Protein AF-A0A7S3AIG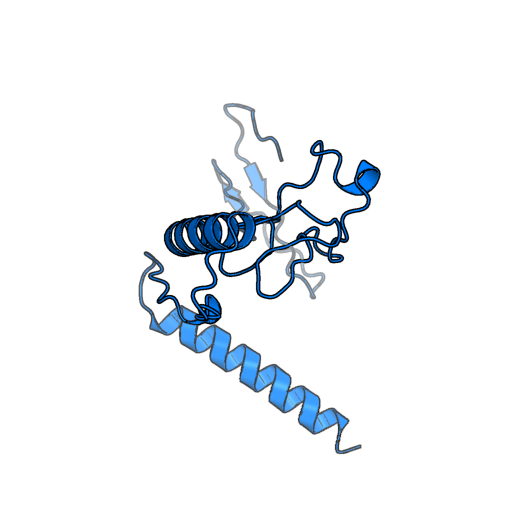9-F1 (afdb_monomer_lite)

InterPro domains:
  IPR023753 FAD/NAD(P)-binding domain [PF07992] (15-92)
  IPR036188 FAD/NAD(P)-binding domain superfamily [G3DSA:3.50.50.60] (11-40)
  IPR036188 FAD/NAD(P)-binding domain superfamily [G3DSA:3.50.50.60] (41-97)
  IPR036188 FAD/NAD(P)-binding domain superfamily [SSF51905] (7-102)
  IPR050151 Class-I pyridine nucleotide-disulfide oxidoreductase [PTHR22912] (10-104)

Foldseek 3Di:
DDDDDPDDWDWAFDDDPPDRDTDHTDTDPDDDDPPDDAADPPPVCCVVQVWDADPRQATDADLQQATPDPLDGDFARRNHPPNDPVRRVVSVVSNVCSSVVVDPVPSPPSVPDDDDDPDDDPVVVVVVVVVVVVVVVVVVVVVVVD

pLDDT: mean 71.58, std 19.14, range [23.8, 93.56]

Structure (mmCIF, N/CA/C/O backbone):
data_AF-A0A7S3AIG9-F1
#
_entry.id   AF-A0A7S3AIG9-F1
#
loop_
_atom_site.group_PDB
_atom_site.id
_atom_site.type_symbol
_atom_site.label_atom_id
_atom_site.label_alt_id
_atom_site.label_comp_id
_atom_site.label_asym_id
_atom_site.label_entity_id
_atom_site.label_seq_id
_atom_site.pdbx_PDB_ins_code
_atom_site.Cartn_x
_atom_site.Cartn_y
_atom_site.Cartn_z
_atom_site.occupancy
_atom_site.B_iso_or_equiv
_atom_site.auth_seq_id
_atom_site.auth_comp_id
_atom_site.auth_asym_id
_atom_site.auth_atom_id
_atom_site.pdbx_PDB_model_num
ATOM 1 N N . LYS A 1 1 ? -17.739 -3.077 4.308 1.00 39.47 1 LYS A N 1
ATOM 2 C CA . LYS A 1 1 ? -18.353 -2.675 5.598 1.00 39.47 1 LYS A CA 1
ATOM 3 C C . LYS A 1 1 ? -19.229 -1.450 5.352 1.00 39.47 1 LYS A C 1
ATOM 5 O O . LYS A 1 1 ? -18.679 -0.382 5.137 1.00 39.47 1 LYS A O 1
ATOM 10 N N . ARG A 1 2 ? -20.556 -1.598 5.268 1.00 23.80 2 ARG A N 1
ATOM 11 C CA . ARG A 1 2 ? -21.482 -0.462 5.126 1.00 23.80 2 ARG A CA 1
ATOM 12 C C . ARG A 1 2 ? -22.295 -0.345 6.407 1.00 23.80 2 ARG A C 1
ATOM 14 O O . ARG A 1 2 ? -22.900 -1.325 6.819 1.00 23.80 2 ARG A O 1
ATOM 21 N N . ALA A 1 3 ? -22.291 0.840 7.001 1.00 33.62 3 ALA A N 1
ATOM 22 C CA . ALA A 1 3 ? -23.256 1.240 8.009 1.00 33.62 3 ALA A CA 1
ATOM 23 C C . ALA A 1 3 ? -24.030 2.426 7.430 1.00 33.62 3 ALA A C 1
ATOM 25 O O . ALA A 1 3 ? -23.454 3.477 7.153 1.00 33.62 3 ALA A O 1
ATOM 26 N N . ARG A 1 4 ? -25.324 2.231 7.192 1.00 41.00 4 ARG A N 1
ATOM 27 C CA . ARG A 1 4 ? -26.308 3.307 7.128 1.00 41.00 4 ARG A CA 1
ATOM 28 C C . ARG A 1 4 ? -27.583 2.774 7.750 1.00 41.00 4 ARG A C 1
ATOM 30 O O . ARG A 1 4 ? -28.183 1.880 7.174 1.00 41.00 4 ARG A O 1
ATOM 37 N N . GLU A 1 5 ? -27.972 3.357 8.874 1.00 43.97 5 GLU A N 1
ATOM 38 C CA . GLU A 1 5 ? -29.368 3.642 9.197 1.00 43.97 5 GLU A CA 1
ATOM 39 C C . GLU A 1 5 ? -29.420 4.658 10.341 1.00 43.97 5 GLU A C 1
ATOM 41 O O . GLU A 1 5 ? -28.669 4.575 11.311 1.00 43.97 5 GLU A O 1
ATOM 46 N N . ALA A 1 6 ? -30.256 5.676 10.154 1.00 41.97 6 ALA A N 1
ATOM 47 C CA . ALA A 1 6 ? -30.457 6.778 11.076 1.00 41.97 6 ALA A CA 1
ATOM 48 C C . ALA A 1 6 ? -31.358 6.337 12.242 1.00 41.97 6 ALA A C 1
ATOM 50 O O . ALA A 1 6 ? -32.413 5.751 12.015 1.00 41.97 6 ALA A O 1
ATOM 51 N N . GLY A 1 7 ? -30.964 6.658 13.479 1.00 47.94 7 GLY A N 1
ATOM 52 C CA . GLY A 1 7 ? -31.867 6.661 14.639 1.00 47.94 7 GLY A CA 1
ATOM 53 C C . GLY A 1 7 ? -31.896 5.415 15.533 1.00 47.94 7 GLY A C 1
ATOM 54 O O . GLY A 1 7 ? -32.733 5.363 16.430 1.00 47.94 7 GLY A O 1
ATOM 55 N N . ARG A 1 8 ? -31.005 4.430 15.357 1.00 64.06 8 ARG A N 1
ATOM 56 C CA . ARG A 1 8 ? -30.953 3.233 16.217 1.00 64.06 8 ARG A CA 1
ATOM 57 C C . ARG A 1 8 ? -29.576 3.098 16.872 1.00 64.06 8 ARG A C 1
ATOM 59 O O . ARG A 1 8 ? -28.584 2.949 16.166 1.00 64.06 8 ARG A O 1
ATOM 66 N N . GLN A 1 9 ? -29.523 3.155 18.207 1.00 67.69 9 GLN A N 1
ATOM 67 C CA . GLN A 1 9 ? -28.299 2.895 18.978 1.00 67.69 9 GLN A CA 1
ATOM 68 C C . GLN A 1 9 ? -27.691 1.544 18.569 1.00 67.69 9 GLN A C 1
ATOM 70 O O . GLN A 1 9 ? -28.398 0.532 18.511 1.00 67.69 9 GLN A O 1
ATOM 75 N N . LEU A 1 10 ? -26.387 1.526 18.278 1.00 74.12 10 LEU A N 1
ATOM 76 C CA . LEU A 1 10 ? -25.666 0.320 17.880 1.00 74.12 10 LEU A CA 1
ATOM 77 C C . LEU A 1 10 ? -25.219 -0.434 19.134 1.00 74.12 10 LEU A C 1
ATOM 79 O O . LEU A 1 10 ? -24.519 0.122 19.979 1.00 74.12 10 LEU A O 1
ATOM 83 N N . GLN A 1 11 ? -25.603 -1.707 19.238 1.00 78.88 11 GLN A N 1
ATOM 84 C CA . GLN A 1 11 ? -25.101 -2.624 20.262 1.00 78.88 11 GLN A CA 1
ATOM 85 C C . GLN A 1 11 ? -23.950 -3.457 19.691 1.00 78.88 11 GLN A C 1
ATOM 87 O O . GLN A 1 11 ? -24.103 -4.150 18.685 1.00 78.88 11 GLN A O 1
ATOM 92 N N . LEU A 1 12 ? -22.789 -3.383 20.334 1.00 77.25 12 LEU A N 1
ATOM 93 C CA . LEU A 1 12 ? -21.570 -4.084 19.954 1.00 77.25 12 LEU A CA 1
ATOM 94 C C . LEU A 1 12 ? -21.275 -5.206 20.947 1.00 77.25 12 LEU A C 1
ATOM 96 O O . LEU A 1 12 ? -20.976 -4.952 22.114 1.00 77.25 12 LEU A O 1
ATOM 100 N N . ASN A 1 13 ? -21.257 -6.441 20.456 1.00 79.94 13 ASN A N 1
ATOM 101 C CA . ASN A 1 13 ? -20.784 -7.582 21.233 1.00 79.94 13 ASN A CA 1
ATOM 102 C C . ASN A 1 13 ? -19.261 -7.669 21.126 1.00 79.94 13 ASN A C 1
ATOM 104 O O . ASN A 1 13 ? -18.713 -7.966 20.062 1.00 79.94 13 ASN A O 1
ATOM 108 N N . VAL A 1 14 ? -18.569 -7.398 22.232 1.00 75.44 14 VAL A N 1
ATOM 109 C CA . VAL A 1 14 ? -17.108 -7.457 22.286 1.00 75.44 14 VAL A CA 1
ATOM 110 C C . VAL A 1 14 ? -16.677 -8.842 22.744 1.00 75.44 14 VAL A C 1
ATOM 112 O O . VAL A 1 14 ? -16.837 -9.205 23.908 1.00 75.44 14 VAL A O 1
ATOM 115 N N . VAL A 1 15 ? -16.069 -9.597 21.832 1.00 75.62 15 VAL A N 1
ATOM 116 C CA . VAL A 1 15 ? -15.397 -10.860 22.147 1.00 75.62 15 VAL A CA 1
ATOM 117 C C . VAL A 1 15 ? -13.895 -10.626 22.085 1.00 75.62 15 VAL A C 1
ATOM 119 O O . VAL A 1 15 ? -13.368 -10.126 21.090 1.00 75.62 15 VAL A O 1
ATOM 122 N N . LYS A 1 16 ? -13.181 -10.969 23.159 1.00 68.06 16 LYS A N 1
ATOM 123 C CA . LYS A 1 16 ? -11.719 -10.904 23.171 1.00 68.06 16 LYS A CA 1
ATOM 124 C C . LYS A 1 16 ? -11.161 -12.128 22.444 1.00 68.06 16 LYS A C 1
ATOM 126 O O . LYS A 1 16 ? -11.420 -13.260 22.842 1.00 68.06 16 LYS A O 1
ATOM 131 N N . THR A 1 17 ? -10.346 -11.914 21.414 1.00 54.47 17 THR A N 1
ATOM 132 C CA . THR A 1 17 ? -9.656 -13.001 20.703 1.00 54.47 17 THR A CA 1
ATOM 133 C C . THR A 1 17 ? -8.799 -13.816 21.684 1.00 54.47 17 THR A C 1
ATOM 135 O O . THR A 1 17 ? -7.820 -13.297 22.222 1.00 54.47 17 THR A O 1
ATOM 138 N N . GLY A 1 18 ? -9.180 -15.076 21.935 1.00 61.78 18 GLY A N 1
ATOM 139 C CA . GLY A 1 18 ? -8.475 -16.009 22.831 1.00 61.78 18 GLY A CA 1
ATOM 140 C C . GLY A 1 18 ? -9.174 -16.343 24.158 1.00 61.78 18 GLY A C 1
ATOM 141 O O . GLY A 1 18 ? -8.659 -17.163 24.909 1.00 61.78 18 GLY A O 1
ATOM 142 N N . SER A 1 19 ? -10.337 -15.758 24.449 1.00 58.97 19 SER A N 1
ATOM 143 C CA . SER A 1 19 ? -11.188 -16.137 25.587 1.00 58.97 19 SER A CA 1
ATOM 144 C C . SER A 1 19 ? -12.649 -16.076 25.155 1.00 58.97 19 SER A C 1
ATOM 146 O O . SER A 1 19 ? -13.081 -15.040 24.658 1.00 58.97 19 SER A O 1
ATOM 148 N N . ASN A 1 20 ? -13.419 -17.145 25.365 1.00 59.09 20 ASN A N 1
ATOM 149 C CA . ASN A 1 20 ? -14.835 -17.209 24.974 1.00 59.09 20 ASN A CA 1
ATOM 150 C C . ASN A 1 20 ? -15.768 -16.468 25.958 1.00 59.09 20 ASN A C 1
ATOM 152 O O . ASN A 1 20 ? -16.949 -16.778 26.074 1.00 59.09 20 ASN A O 1
ATOM 156 N N . GLU A 1 21 ? -15.218 -15.516 26.709 1.00 62.12 21 GLU A N 1
ATOM 157 C CA . GLU A 1 21 ? -15.945 -14.720 27.689 1.00 62.12 21 GLU A CA 1
ATOM 158 C C . GLU A 1 21 ? -16.651 -13.574 26.963 1.00 62.12 21 GLU A C 1
ATOM 160 O O . GLU A 1 21 ? -16.019 -12.622 26.491 1.00 62.12 21 GLU A O 1
ATOM 165 N N . ALA A 1 22 ? -17.973 -13.695 26.847 1.00 56.44 22 ALA A N 1
ATOM 166 C CA . ALA A 1 22 ? -18.828 -12.623 26.367 1.00 56.44 22 ALA A CA 1
ATOM 167 C C . ALA A 1 22 ? -18.806 -11.474 27.386 1.00 56.44 22 ALA A C 1
ATOM 169 O O . ALA A 1 22 ? -19.144 -11.666 28.554 1.00 56.44 22 ALA A O 1
ATOM 170 N N . ARG A 1 23 ? -18.380 -10.284 26.953 1.00 65.56 23 ARG A N 1
ATOM 171 C CA . ARG A 1 23 ? -18.495 -9.058 27.753 1.00 65.56 23 ARG A CA 1
ATOM 172 C C . ARG A 1 23 ? -19.860 -8.417 27.554 1.00 65.56 23 ARG A C 1
ATOM 174 O O . ARG A 1 23 ? -20.537 -8.687 26.563 1.00 65.56 23 ARG A O 1
ATOM 181 N N . GLU A 1 24 ? -20.223 -7.542 28.487 1.00 74.88 24 GLU A N 1
ATOM 182 C CA . GLU A 1 24 ? -21.419 -6.715 28.358 1.00 74.88 24 GLU A CA 1
ATOM 183 C C . GLU A 1 24 ? -21.400 -5.927 27.034 1.00 74.88 24 GLU A C 1
ATOM 185 O O . GLU A 1 24 ? -20.337 -5.448 26.612 1.00 74.88 24 GLU A O 1
ATOM 190 N N . PRO A 1 25 ? -22.553 -5.824 26.350 1.00 74.50 25 PRO A N 1
ATOM 191 C CA . PRO A 1 25 ? -22.649 -5.145 25.067 1.00 74.50 25 PRO A CA 1
ATOM 192 C C . PRO A 1 25 ? -22.352 -3.650 25.223 1.00 74.50 25 PRO A C 1
ATOM 194 O O . PRO A 1 25 ? -22.892 -2.983 26.104 1.00 74.50 25 PRO A O 1
ATOM 197 N N . LEU A 1 26 ? -21.513 -3.105 24.339 1.00 81.81 26 LEU A N 1
ATOM 198 C CA . LEU A 1 26 ? -21.249 -1.666 24.288 1.00 81.81 26 LEU A CA 1
ATOM 199 C C . LEU A 1 26 ? -22.315 -0.978 23.436 1.00 81.81 26 LEU A C 1
ATOM 201 O O . LEU A 1 26 ? -22.585 -1.414 22.318 1.00 81.81 26 LEU A O 1
ATOM 205 N N . ILE A 1 27 ? -22.888 0.108 23.949 1.00 82.06 27 ILE A N 1
ATOM 206 C CA . ILE A 1 27 ? -23.868 0.929 23.233 1.00 82.06 27 ILE A CA 1
ATOM 207 C C . ILE A 1 27 ? -23.162 2.182 22.714 1.00 82.06 27 ILE A C 1
ATOM 209 O O . ILE A 1 27 ? -22.538 2.901 23.493 1.00 82.06 27 ILE A O 1
ATOM 213 N N . ALA A 1 28 ? -23.244 2.439 21.409 1.00 82.12 28 ALA A N 1
ATOM 214 C CA . ALA A 1 28 ? -22.670 3.630 20.787 1.00 82.12 28 ALA A CA 1
ATOM 215 C C . ALA A 1 28 ? -23.530 4.129 19.619 1.00 82.12 28 ALA A C 1
ATOM 217 O O . ALA A 1 28 ? -24.206 3.349 18.949 1.00 82.12 28 ALA A O 1
ATOM 218 N N . ASP A 1 29 ? -23.456 5.428 19.335 1.00 85.12 29 ASP A N 1
ATOM 219 C CA . ASP A 1 29 ? -24.129 6.024 18.174 1.00 85.12 29 ASP A CA 1
ATOM 220 C C . ASP A 1 29 ? -23.317 5.843 16.883 1.00 85.12 29 ASP A C 1
ATOM 222 O O . ASP A 1 29 ? -23.872 5.771 15.787 1.00 85.12 29 ASP A O 1
ATOM 226 N N . LEU A 1 30 ? -21.989 5.737 17.006 1.00 83.00 30 LEU A N 1
ATOM 227 C CA . LEU A 1 30 ? -21.074 5.574 15.883 1.00 83.00 30 LEU A CA 1
ATOM 228 C C . LEU A 1 30 ? -19.952 4.596 16.225 1.00 83.00 30 LEU A C 1
ATOM 230 O O . LEU A 1 30 ? -19.422 4.586 17.335 1.00 83.00 30 LEU A O 1
ATOM 234 N N . VAL A 1 31 ? -19.558 3.799 15.231 1.00 84.94 31 VAL A N 1
ATOM 235 C CA . VAL A 1 31 ? -18.481 2.815 15.357 1.00 84.94 31 VAL A CA 1
ATOM 236 C C . VAL A 1 31 ? -17.469 3.024 14.239 1.00 84.94 31 VAL A C 1
ATOM 238 O O . VAL A 1 31 ? -17.789 2.862 13.061 1.00 84.94 31 VAL A O 1
ATOM 241 N N . LEU A 1 32 ? -16.231 3.351 14.615 1.00 84.56 32 LEU A N 1
ATOM 242 C CA . LEU A 1 32 ? -15.095 3.462 13.703 1.00 84.56 32 LEU A CA 1
ATOM 243 C C . LEU A 1 32 ? -14.234 2.199 13.784 1.00 84.56 32 LEU A C 1
ATOM 245 O O . LEU A 1 32 ? -13.709 1.858 14.841 1.00 84.56 32 LEU A O 1
ATOM 249 N N . THR A 1 33 ? -14.037 1.521 12.653 1.00 84.31 33 THR A N 1
ATOM 250 C CA . THR A 1 33 ? -13.095 0.396 12.569 1.00 84.31 33 THR A CA 1
ATOM 251 C C . THR A 1 33 ? -11.788 0.829 11.912 1.00 84.31 33 THR A C 1
ATOM 253 O O . THR A 1 33 ? -11.736 0.934 10.690 1.00 84.31 33 THR A O 1
ATOM 256 N N . ALA A 1 34 ? -10.734 1.007 12.711 1.00 86.81 34 ALA A N 1
ATOM 257 C CA . ALA A 1 34 ? -9.383 1.366 12.262 1.00 86.81 34 ALA A CA 1
ATOM 258 C C . ALA A 1 34 ? -8.370 0.233 12.535 1.00 86.81 34 ALA A C 1
ATOM 260 O O . ALA A 1 34 ? -7.309 0.440 13.110 1.00 86.81 34 ALA A O 1
ATOM 261 N N . THR A 1 35 ? -8.722 -1.005 12.171 1.00 87.06 35 THR A N 1
ATOM 262 C CA . THR A 1 35 ? -7.910 -2.203 12.472 1.00 87.06 35 THR A CA 1
ATOM 263 C C . THR A 1 35 ? -6.673 -2.362 11.585 1.00 87.06 35 THR A C 1
ATOM 265 O O . THR A 1 35 ? -5.844 -3.224 11.860 1.00 87.06 35 THR A O 1
ATOM 268 N N . GLY A 1 36 ? -6.567 -1.587 10.506 1.00 83.50 36 GLY A N 1
ATOM 269 C CA . GLY A 1 36 ? -5.474 -1.658 9.539 1.00 83.50 36 GLY A CA 1
ATOM 270 C C . GLY A 1 36 ? -5.940 -1.359 8.117 1.00 83.50 36 GLY A C 1
ATOM 271 O O . GLY A 1 36 ? -7.129 -1.136 7.875 1.00 83.50 36 GLY A O 1
ATOM 272 N N . ARG A 1 37 ? -4.987 -1.374 7.185 1.00 84.81 37 ARG A N 1
ATOM 273 C CA . ARG A 1 37 ? -5.200 -1.178 5.747 1.00 84.81 37 ARG A CA 1
ATOM 274 C C . ARG A 1 37 ? -4.615 -2.367 4.980 1.00 84.81 37 ARG A C 1
ATOM 276 O O . ARG A 1 37 ? -3.775 -3.091 5.514 1.00 84.81 37 ARG A O 1
ATOM 283 N N . ARG A 1 38 ? -5.082 -2.576 3.753 1.00 87.56 38 ARG A N 1
ATOM 284 C CA . ARG A 1 38 ? -4.601 -3.600 2.816 1.00 87.56 38 ARG A CA 1
ATOM 285 C C . ARG A 1 38 ? -4.429 -2.942 1.449 1.00 87.56 38 ARG A C 1
ATOM 287 O O . ARG A 1 38 ? -5.201 -2.031 1.147 1.00 87.56 38 ARG A O 1
ATOM 294 N N . ALA A 1 39 ? -3.457 -3.405 0.666 1.00 88.94 39 ALA A N 1
ATOM 295 C CA . ALA A 1 39 ? -3.324 -3.024 -0.733 1.00 88.94 39 ALA A CA 1
ATOM 296 C C . ALA A 1 39 ? -4.651 -3.232 -1.486 1.00 88.94 39 ALA A C 1
ATOM 298 O O . ALA A 1 39 ? -5.364 -4.217 -1.271 1.00 88.94 39 ALA A O 1
ATOM 299 N N . VAL A 1 40 ? -5.000 -2.270 -2.340 1.00 89.06 40 VAL A N 1
ATOM 300 C CA . VAL A 1 40 ? -6.208 -2.323 -3.170 1.00 89.06 40 VAL A CA 1
ATOM 301 C C . VAL A 1 40 ? -5.816 -2.897 -4.525 1.00 89.06 40 VAL A C 1
ATOM 303 O O . VAL A 1 40 ? -5.393 -2.162 -5.409 1.00 89.06 40 VAL A O 1
ATOM 306 N N . THR A 1 41 ? -5.919 -4.217 -4.659 1.00 87.56 41 THR A N 1
ATOM 307 C CA . THR A 1 41 ? -5.517 -4.960 -5.867 1.00 87.56 41 THR A CA 1
ATOM 308 C C . THR A 1 41 ? -6.693 -5.488 -6.691 1.00 87.56 41 THR A C 1
ATOM 310 O O . THR A 1 41 ? -6.523 -5.862 -7.853 1.00 87.56 41 THR A O 1
ATOM 313 N N . ASP A 1 42 ? -7.904 -5.467 -6.130 1.00 86.19 42 ASP A N 1
ATOM 314 C CA . ASP A 1 42 ? -9.119 -5.926 -6.802 1.00 86.19 42 ASP A CA 1
ATOM 315 C C . ASP A 1 42 ? -9.476 -5.028 -8.000 1.00 86.19 42 ASP A C 1
ATOM 317 O O . ASP A 1 42 ? -9.496 -3.801 -7.897 1.00 86.19 42 ASP A O 1
ATOM 321 N N . GLY A 1 43 ? -9.814 -5.641 -9.139 1.00 84.50 43 GLY A N 1
ATOM 322 C CA . GLY A 1 43 ? -10.272 -4.928 -10.339 1.00 84.50 43 GLY A CA 1
ATOM 323 C C . GLY A 1 43 ? -9.169 -4.286 -11.188 1.00 84.50 43 GLY A C 1
ATOM 324 O O . GLY A 1 43 ? -9.487 -3.634 -12.178 1.00 84.50 43 GLY A O 1
ATOM 325 N N . LEU A 1 44 ? -7.893 -4.489 -10.840 1.00 84.62 44 LEU A N 1
ATOM 326 C CA . LEU A 1 44 ? -6.740 -3.984 -11.600 1.00 84.62 44 LEU A CA 1
ATOM 327 C C . LEU A 1 44 ? -6.229 -4.951 -12.683 1.00 84.62 44 LEU A C 1
ATOM 329 O O . LEU A 1 44 ? -5.319 -4.601 -13.425 1.00 84.62 44 LEU A O 1
ATOM 333 N N . GLY A 1 45 ? -6.772 -6.171 -12.768 1.00 86.56 45 GLY A N 1
ATOM 334 C CA . GLY A 1 45 ? -6.314 -7.175 -13.740 1.00 86.56 45 GLY A CA 1
ATOM 335 C C . GLY A 1 45 ? -4.899 -7.708 -13.472 1.00 86.56 45 GLY A C 1
ATOM 336 O O . GLY A 1 45 ? -4.276 -8.260 -14.370 1.00 86.56 45 GLY A O 1
ATOM 337 N N . LEU A 1 46 ? -4.375 -7.568 -12.245 1.00 86.62 46 LEU A N 1
ATOM 338 C CA . LEU A 1 46 ? -3.009 -7.999 -11.896 1.00 86.62 46 LEU A CA 1
ATOM 339 C C . LEU A 1 46 ? -2.794 -9.504 -12.112 1.00 86.62 46 LEU A C 1
ATOM 341 O O . LEU A 1 46 ? -1.721 -9.921 -12.535 1.00 86.62 46 LEU A O 1
ATOM 345 N N . SER A 1 47 ? -3.829 -10.312 -11.863 1.00 83.44 47 SER A N 1
ATOM 346 C CA . SER A 1 47 ? -3.800 -11.753 -12.133 1.00 83.44 47 SER A CA 1
ATOM 347 C C . SER A 1 47 ? -3.740 -12.067 -13.627 1.00 83.44 47 SER A C 1
ATOM 349 O O . SER A 1 47 ? -3.037 -12.996 -14.011 1.00 83.44 47 SER A O 1
ATOM 351 N N . ASP A 1 48 ? -4.425 -11.282 -14.462 1.00 87.56 48 ASP A N 1
ATOM 352 C CA . ASP A 1 48 ? -4.419 -11.455 -15.920 1.00 87.56 48 ASP A CA 1
ATOM 353 C C . ASP A 1 48 ? -3.068 -11.040 -16.524 1.00 87.56 48 ASP A C 1
ATOM 355 O O . ASP A 1 48 ? -2.618 -11.620 -17.508 1.00 87.56 48 ASP A O 1
ATOM 359 N N . LEU A 1 49 ? -2.402 -10.062 -15.901 1.00 86.62 49 LEU A N 1
ATOM 360 C CA . LEU A 1 49 ? -1.044 -9.627 -16.237 1.00 86.62 49 LEU A CA 1
ATOM 361 C C . LEU A 1 49 ? 0.043 -10.597 -15.746 1.00 86.62 49 LEU A C 1
ATOM 363 O O . LEU A 1 49 ? 1.178 -10.494 -16.197 1.00 86.62 49 LEU A O 1
ATOM 367 N N . GLY A 1 50 ? -0.277 -11.531 -14.844 1.00 89.19 50 GLY A N 1
ATOM 368 C CA . GLY A 1 50 ? 0.701 -12.458 -14.266 1.00 89.19 50 GLY A CA 1
ATOM 369 C C . GLY A 1 50 ? 1.629 -11.820 -13.226 1.00 89.19 50 GLY A C 1
ATOM 370 O O . GLY A 1 50 ? 2.757 -12.272 -13.057 1.00 89.19 50 GLY A O 1
ATOM 371 N N . ILE A 1 51 ? 1.179 -10.767 -12.538 1.00 92.31 51 ILE A N 1
ATOM 372 C CA . ILE A 1 51 ? 1.960 -10.092 -11.494 1.00 92.31 51 ILE A CA 1
ATOM 373 C C . ILE A 1 51 ? 1.876 -10.883 -10.186 1.00 92.31 51 ILE A C 1
ATOM 375 O O . ILE A 1 51 ? 0.779 -11.161 -9.687 1.00 92.31 51 ILE A O 1
ATOM 379 N N . ASP A 1 52 ? 3.031 -11.196 -9.594 1.00 91.75 52 ASP A N 1
ATOM 380 C CA . ASP A 1 52 ? 3.073 -11.928 -8.332 1.00 91.75 52 ASP A CA 1
ATOM 381 C C . ASP A 1 52 ? 2.645 -11.053 -7.146 1.00 91.75 52 ASP A C 1
ATOM 383 O O . ASP A 1 52 ? 3.039 -9.893 -6.985 1.00 91.75 52 ASP A O 1
ATOM 387 N N . MET A 1 53 ? 1.848 -11.650 -6.260 1.00 92.38 53 MET A N 1
ATOM 388 C CA . MET A 1 53 ? 1.338 -11.009 -5.052 1.00 92.38 53 MET A CA 1
ATOM 389 C C . MET A 1 53 ? 1.638 -11.857 -3.818 1.00 92.38 53 MET A C 1
ATOM 391 O O . MET A 1 53 ? 1.600 -13.088 -3.836 1.00 92.38 53 MET A O 1
ATO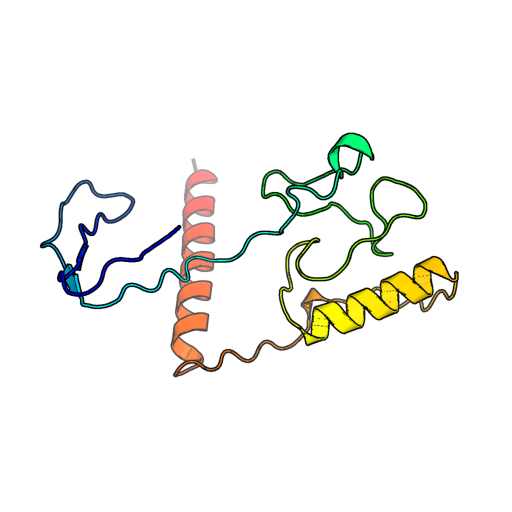M 395 N N . LYS A 1 54 ? 1.887 -11.184 -2.698 1.00 90.19 54 LYS A N 1
ATOM 396 C CA . LYS A 1 54 ? 2.016 -11.809 -1.382 1.00 90.19 54 LYS A CA 1
ATOM 397 C C . LYS A 1 54 ? 0.647 -12.316 -0.893 1.00 90.19 54 LYS A C 1
ATOM 399 O O . LYS A 1 54 ? -0.391 -11.777 -1.281 1.00 90.19 54 LYS A O 1
ATOM 404 N N . PRO A 1 55 ? 0.600 -13.265 0.064 1.00 88.50 55 PRO A N 1
ATOM 405 C CA . PRO A 1 55 ? -0.662 -13.780 0.616 1.00 88.50 55 PRO A CA 1
ATOM 406 C C . PRO A 1 55 ? -1.569 -12.723 1.271 1.00 88.50 55 PRO A C 1
ATOM 408 O O . PRO A 1 55 ? -2.761 -12.954 1.468 1.00 88.50 55 PRO A O 1
ATOM 411 N N . ASN A 1 56 ? -1.010 -11.575 1.661 1.00 85.88 56 ASN A N 1
ATOM 412 C CA . ASN A 1 56 ? -1.749 -10.453 2.240 1.00 85.88 56 ASN A CA 1
ATOM 413 C C . ASN A 1 56 ? -2.359 -9.507 1.184 1.00 85.88 56 ASN A C 1
ATOM 415 O O . ASN A 1 56 ? -3.138 -8.635 1.573 1.00 85.88 56 ASN A O 1
ATOM 419 N N . GLY A 1 57 ? -2.061 -9.713 -0.104 1.00 87.44 57 GLY A N 1
ATOM 420 C CA . GLY A 1 57 ? -2.556 -8.923 -1.232 1.00 87.44 57 GLY A CA 1
ATOM 421 C C . GLY A 1 57 ? -1.608 -7.828 -1.721 1.00 87.44 57 GLY A C 1
ATOM 422 O O . GLY A 1 57 ? -1.989 -7.103 -2.631 1.00 87.44 57 GLY A O 1
ATOM 423 N N . ASP A 1 58 ? -0.411 -7.695 -1.144 1.00 92.25 58 ASP A N 1
ATOM 424 C CA . ASP A 1 58 ? 0.580 -6.714 -1.600 1.00 92.25 58 ASP A CA 1
ATOM 425 C C . ASP A 1 58 ? 1.306 -7.224 -2.857 1.00 92.25 58 ASP A C 1
ATOM 427 O O . ASP A 1 58 ? 1.607 -8.416 -2.964 1.00 92.25 58 ASP A O 1
ATOM 431 N N . VAL A 1 59 ? 1.639 -6.324 -3.779 1.00 92.88 59 VAL A N 1
ATOM 432 C CA . VAL A 1 59 ? 2.418 -6.631 -4.987 1.00 92.88 59 VAL A CA 1
ATOM 433 C C . VAL A 1 59 ? 3.873 -6.913 -4.612 1.00 92.88 59 VAL A C 1
ATOM 435 O O . VAL A 1 59 ? 4.454 -6.237 -3.757 1.00 92.88 59 VAL A O 1
ATOM 438 N N . ILE A 1 60 ? 4.459 -7.941 -5.224 1.00 92.00 60 ILE A N 1
ATOM 439 C CA . ILE A 1 60 ? 5.885 -8.235 -5.086 1.00 92.00 60 ILE A CA 1
ATOM 440 C C . ILE A 1 60 ? 6.646 -7.355 -6.074 1.00 92.00 60 ILE A C 1
ATOM 442 O O . ILE A 1 60 ? 6.325 -7.325 -7.260 1.00 92.00 60 ILE A O 1
ATOM 446 N N . VAL A 1 61 ? 7.640 -6.638 -5.557 1.00 91.62 61 VAL A N 1
ATOM 447 C CA . VAL A 1 61 ? 8.557 -5.815 -6.344 1.00 91.62 61 VAL A CA 1
ATOM 448 C C . VAL A 1 61 ? 9.998 -6.084 -5.935 1.00 91.62 61 VAL A C 1
ATOM 450 O O . VAL A 1 61 ? 10.245 -6.545 -4.814 1.00 91.62 61 VAL A O 1
ATOM 453 N N . ASP A 1 62 ? 10.925 -5.803 -6.841 1.00 89.12 62 ASP A N 1
ATOM 454 C CA . ASP A 1 62 ? 12.364 -5.826 -6.595 1.00 89.12 62 ASP A CA 1
ATOM 455 C C . ASP A 1 62 ? 12.882 -4.501 -5.989 1.00 89.12 62 ASP A C 1
ATOM 457 O O . ASP A 1 62 ? 12.113 -3.668 -5.501 1.00 89.12 62 ASP A O 1
ATOM 461 N N . GLU A 1 63 ? 14.207 -4.323 -5.969 1.00 85.69 63 GLU A N 1
ATOM 462 C CA . GLU A 1 63 ? 14.862 -3.114 -5.447 1.00 85.69 63 GLU A CA 1
ATOM 463 C C . GLU A 1 63 ? 14.609 -1.867 -6.313 1.00 85.69 63 GLU A C 1
ATOM 465 O O . GLU A 1 63 ? 14.672 -0.752 -5.798 1.00 85.69 63 GLU A O 1
ATOM 470 N N . GLU A 1 64 ? 14.272 -2.046 -7.593 1.00 85.44 64 GLU A N 1
ATOM 471 C CA . GLU A 1 64 ? 13.957 -0.981 -8.556 1.00 85.44 64 GLU A CA 1
ATOM 472 C C . GLU A 1 64 ? 12.444 -0.709 -8.645 1.00 85.44 64 GLU A C 1
ATOM 474 O O . GLU A 1 64 ? 11.981 0.042 -9.506 1.00 85.44 64 GLU A O 1
ATOM 479 N N . LEU A 1 65 ? 11.659 -1.303 -7.735 1.00 89.69 65 LEU A N 1
ATOM 480 C CA . LEU A 1 65 ? 10.197 -1.223 -7.694 1.00 89.69 65 LEU A CA 1
ATOM 481 C C . LEU A 1 65 ? 9.512 -1.856 -8.918 1.00 89.69 65 LEU A C 1
ATOM 483 O O . LEU A 1 65 ? 8.336 -1.583 -9.192 1.00 89.69 65 LEU A O 1
ATOM 487 N N . MET A 1 66 ? 10.226 -2.723 -9.637 1.00 91.06 66 MET A N 1
ATOM 488 C CA . MET A 1 66 ? 9.714 -3.480 -10.770 1.00 91.06 66 MET A CA 1
ATOM 489 C C . MET A 1 66 ? 8.978 -4.722 -10.277 1.00 91.06 66 MET A C 1
ATOM 491 O O . MET A 1 66 ? 9.410 -5.403 -9.347 1.00 91.06 66 MET A O 1
ATOM 495 N N . THR A 1 67 ? 7.828 -5.002 -10.879 1.00 93.56 67 THR A N 1
ATOM 496 C CA . THR A 1 67 ? 7.047 -6.215 -10.602 1.00 93.56 67 THR A CA 1
ATOM 497 C C . THR A 1 67 ? 7.640 -7.426 -11.329 1.00 93.56 67 THR A C 1
ATOM 499 O O . THR A 1 67 ? 8.594 -7.295 -12.088 1.00 93.56 67 THR A O 1
ATOM 502 N N . SER A 1 68 ? 7.036 -8.609 -11.178 1.00 92.12 68 SER A N 1
ATOM 503 C CA . SER A 1 68 ? 7.420 -9.810 -11.942 1.00 92.12 68 SER A CA 1
ATOM 504 C C . SER A 1 68 ? 7.285 -9.671 -13.467 1.00 92.12 68 SER A C 1
ATOM 506 O O . SER A 1 68 ? 7.743 -10.548 -14.198 1.00 92.12 68 SER A O 1
ATOM 508 N N . VAL A 1 69 ? 6.620 -8.617 -13.949 1.00 91.69 69 VAL A N 1
ATOM 509 C CA . VAL A 1 69 ? 6.434 -8.331 -15.372 1.00 91.69 69 VAL A CA 1
ATOM 510 C C . VAL A 1 69 ? 7.323 -7.159 -15.773 1.00 91.69 69 VAL A C 1
ATOM 512 O O . VAL A 1 69 ? 7.164 -6.047 -15.262 1.00 91.69 69 VAL A O 1
ATOM 515 N N . ASP A 1 70 ? 8.208 -7.402 -16.738 1.00 89.62 70 ASP A N 1
ATOM 516 C CA . ASP A 1 70 ? 9.123 -6.393 -17.269 1.00 89.62 70 ASP A CA 1
ATOM 517 C C . ASP A 1 70 ? 8.370 -5.151 -17.769 1.00 89.62 70 ASP A C 1
ATOM 519 O O . ASP A 1 70 ? 7.400 -5.233 -18.529 1.00 89.62 70 ASP A O 1
ATOM 523 N N . GLY A 1 71 ? 8.841 -3.975 -17.351 1.00 88.31 71 GLY A N 1
ATOM 524 C CA . GLY A 1 71 ? 8.239 -2.689 -17.713 1.00 88.31 71 GLY A CA 1
ATOM 525 C C . GLY A 1 71 ? 7.004 -2.306 -16.891 1.00 88.31 71 GLY A C 1
ATOM 526 O O . GLY A 1 71 ? 6.434 -1.239 -17.126 1.00 88.31 71 GLY A O 1
ATOM 527 N N . VAL A 1 72 ? 6.599 -3.128 -15.916 1.00 92.06 72 VAL A N 1
ATOM 528 C CA . VAL A 1 72 ? 5.523 -2.814 -14.970 1.00 92.06 72 VAL A CA 1
ATOM 529 C C . VAL A 1 72 ? 6.107 -2.601 -13.578 1.00 92.06 72 VAL A C 1
ATOM 531 O O . VAL A 1 72 ? 6.810 -3.456 -13.046 1.00 92.06 72 VAL A O 1
ATOM 534 N N . TYR A 1 73 ? 5.766 -1.469 -12.966 1.00 92.50 73 TYR A N 1
ATOM 535 C CA . TYR A 1 73 ? 6.289 -1.041 -11.670 1.00 92.50 73 TYR A CA 1
ATOM 536 C C . TYR A 1 73 ? 5.147 -0.760 -10.695 1.00 92.50 73 TYR A C 1
ATOM 538 O O . TYR A 1 73 ? 4.038 -0.403 -11.106 1.00 92.50 73 TYR A O 1
ATOM 546 N N . ALA A 1 74 ? 5.421 -0.886 -9.399 1.00 91.56 74 ALA A N 1
ATOM 547 C CA . ALA A 1 74 ? 4.459 -0.592 -8.344 1.00 91.56 74 ALA A CA 1
ATOM 548 C C . ALA A 1 74 ? 5.123 0.151 -7.178 1.00 91.56 74 ALA A C 1
ATOM 550 O O . ALA A 1 74 ? 6.242 -0.151 -6.783 1.00 91.56 74 ALA A O 1
ATOM 551 N N . ALA A 1 75 ? 4.406 1.111 -6.595 1.00 92.00 75 ALA A N 1
ATOM 552 C CA . ALA A 1 75 ? 4.895 1.956 -5.509 1.00 92.00 75 ALA A CA 1
ATOM 553 C C . ALA A 1 75 ? 3.791 2.235 -4.475 1.00 92.00 75 ALA A C 1
ATOM 555 O O . ALA A 1 75 ? 2.597 2.036 -4.730 1.00 92.00 75 ALA A O 1
ATOM 556 N N . GLY A 1 76 ? 4.190 2.717 -3.300 1.00 90.25 76 GLY A N 1
ATOM 557 C CA . GLY A 1 76 ? 3.296 3.153 -2.235 1.00 90.25 76 GLY A CA 1
ATOM 558 C C . GLY A 1 76 ? 2.557 2.010 -1.545 1.00 90.25 76 GLY A C 1
ATOM 559 O O . GLY A 1 76 ? 3.089 0.931 -1.292 1.00 90.25 76 GLY A O 1
ATOM 560 N N . ASP A 1 77 ? 1.281 2.245 -1.247 1.00 91.88 77 ASP A N 1
ATOM 561 C CA . ASP A 1 77 ? 0.456 1.330 -0.453 1.00 91.88 77 ASP A CA 1
ATOM 562 C C . ASP A 1 77 ? 0.224 -0.045 -1.114 1.00 91.88 77 ASP A C 1
ATOM 564 O O . ASP A 1 77 ? -0.231 -0.969 -0.438 1.00 91.88 77 ASP A O 1
ATOM 568 N N . LEU A 1 78 ? 0.532 -0.193 -2.410 1.00 91.12 78 LEU A N 1
ATOM 569 C CA . LEU A 1 78 ? 0.402 -1.449 -3.156 1.00 91.12 78 LEU A CA 1
ATOM 570 C C . LEU A 1 78 ? 1.494 -2.472 -2.827 1.00 91.12 78 LEU A C 1
ATOM 572 O O . LEU A 1 78 ? 1.220 -3.668 -2.879 1.00 91.12 78 LEU A O 1
ATOM 576 N N . ILE A 1 79 ? 2.707 -2.028 -2.487 1.00 90.00 79 ILE A N 1
ATOM 577 C CA . ILE A 1 79 ? 3.865 -2.916 -2.253 1.00 90.00 79 ILE A CA 1
ATOM 578 C C . ILE A 1 79 ? 4.0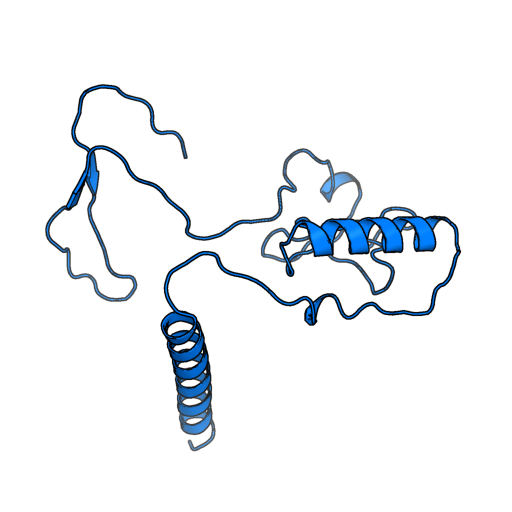46 -3.295 -0.774 1.00 90.00 79 ILE A C 1
ATOM 580 O O . ILE A 1 79 ? 4.852 -4.166 -0.419 1.00 90.00 79 ILE A O 1
ATOM 584 N N . GLY A 1 80 ? 3.254 -2.668 0.099 1.00 87.31 80 GLY A N 1
ATOM 585 C CA . GLY A 1 80 ? 3.243 -2.896 1.538 1.00 87.31 80 GLY A CA 1
ATOM 586 C C . GLY A 1 80 ? 3.823 -1.719 2.323 1.00 87.31 80 GLY A C 1
ATOM 587 O O . GLY A 1 80 ? 3.618 -0.559 1.987 1.00 87.31 80 GLY A O 1
ATOM 588 N N . ALA A 1 81 ? 4.473 -2.005 3.451 1.00 80.75 81 ALA A N 1
ATOM 589 C CA . ALA A 1 81 ? 5.048 -0.974 4.315 1.00 80.75 81 ALA A CA 1
ATOM 590 C C . ALA A 1 81 ? 6.368 -0.413 3.738 1.00 80.75 81 ALA A C 1
ATOM 592 O O . ALA A 1 81 ? 7.148 -1.203 3.207 1.00 80.75 81 ALA A O 1
ATOM 593 N N . PRO A 1 82 ? 6.672 0.891 3.922 1.00 83.44 82 PRO A N 1
ATOM 594 C CA . PRO A 1 82 ? 5.946 1.884 4.724 1.00 83.44 82 PRO A CA 1
ATOM 595 C C . PRO A 1 82 ? 4.776 2.545 3.987 1.00 83.44 82 PRO A C 1
ATOM 597 O O . PRO A 1 82 ? 4.899 3.058 2.885 1.00 83.44 82 PRO A O 1
ATOM 600 N N . GLN A 1 83 ? 3.643 2.599 4.679 1.00 84.44 83 GLN A N 1
ATOM 601 C CA . GLN A 1 83 ? 2.348 3.056 4.183 1.00 84.44 83 GLN A CA 1
ATOM 602 C C . GLN A 1 83 ? 2.125 4.554 4.478 1.00 84.44 83 GLN A C 1
ATOM 604 O O . GLN A 1 83 ? 1.234 4.933 5.243 1.00 84.44 83 GLN A O 1
ATOM 609 N N . LEU A 1 84 ? 3.013 5.402 3.950 1.00 88.25 84 LEU A N 1
ATOM 610 C CA . LEU A 1 84 ? 3.054 6.846 4.207 1.00 88.25 84 LEU A CA 1
ATOM 611 C C . LEU A 1 84 ? 3.056 7.635 2.904 1.00 88.25 84 LEU A C 1
ATOM 613 O O . LEU A 1 84 ? 3.662 7.220 1.922 1.00 88.25 84 LEU A O 1
ATOM 617 N N . ALA A 1 85 ? 2.435 8.815 2.922 1.00 87.44 85 ALA A N 1
ATOM 618 C CA . ALA A 1 85 ? 2.361 9.672 1.742 1.00 87.44 85 ALA A CA 1
ATOM 619 C C . ALA A 1 85 ? 3.748 10.114 1.245 1.00 87.44 85 ALA A C 1
ATOM 621 O O . ALA A 1 85 ? 4.009 10.049 0.050 1.00 87.44 85 ALA A O 1
ATOM 622 N N . SER A 1 86 ? 4.650 10.514 2.149 1.00 85.94 86 SER A N 1
ATOM 623 C CA . SER A 1 86 ? 6.013 10.927 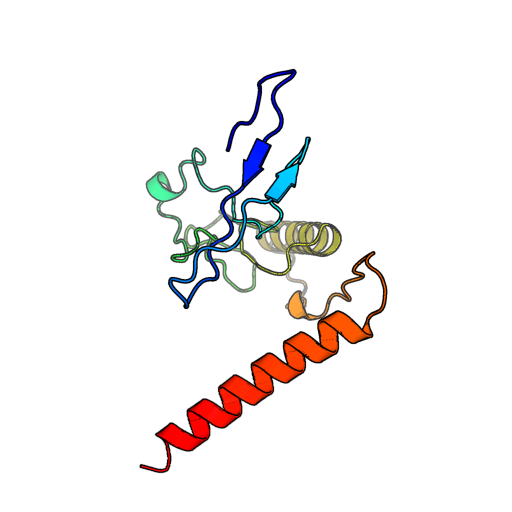1.785 1.00 85.94 86 SER A CA 1
ATOM 624 C C . SER A 1 86 ? 6.813 9.782 1.170 1.00 85.94 86 SER A C 1
ATOM 626 O O . SER A 1 86 ? 7.423 9.955 0.124 1.00 85.94 86 SER A O 1
ATOM 628 N N . THR A 1 87 ? 6.749 8.598 1.780 1.00 86.56 87 THR A N 1
ATOM 629 C CA . THR A 1 87 ? 7.389 7.393 1.246 1.00 86.56 87 THR A CA 1
ATOM 630 C C . THR A 1 87 ? 6.809 7.004 -0.112 1.00 86.56 87 THR A C 1
ATOM 632 O O . THR A 1 87 ? 7.560 6.647 -1.007 1.00 86.56 87 THR A O 1
ATOM 635 N N . GLY A 1 88 ? 5.489 7.098 -0.294 1.00 87.69 88 GLY A N 1
ATOM 636 C CA . GLY A 1 88 ? 4.856 6.792 -1.576 1.00 87.69 88 GLY A CA 1
ATOM 637 C C . GLY A 1 88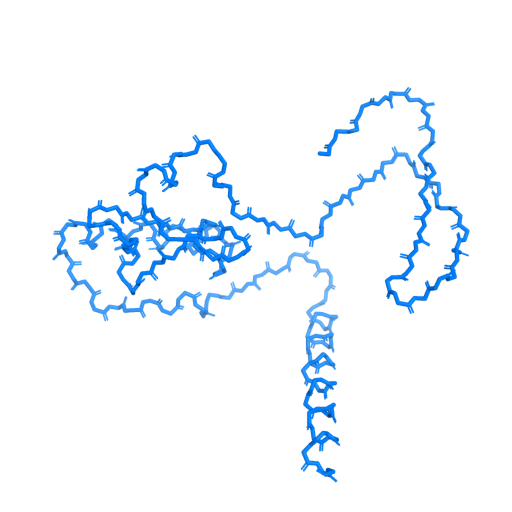 ? 5.305 7.724 -2.704 1.00 87.69 88 GLY A C 1
ATOM 638 O O . GLY A 1 88 ? 5.461 7.266 -3.830 1.00 87.69 88 GLY A O 1
ATOM 639 N N . ILE A 1 89 ? 5.548 9.005 -2.403 1.00 88.00 89 ILE A N 1
ATOM 640 C CA . ILE A 1 89 ? 6.095 9.971 -3.370 1.00 88.00 89 ILE A CA 1
ATOM 641 C C . ILE A 1 89 ? 7.532 9.599 -3.740 1.00 88.00 89 ILE A C 1
ATOM 643 O O . ILE A 1 89 ? 7.830 9.468 -4.920 1.00 88.00 89 ILE A O 1
ATOM 647 N N . GLU A 1 90 ? 8.388 9.357 -2.747 1.00 86.69 90 GLU A N 1
ATOM 648 C CA . GLU A 1 90 ? 9.785 8.961 -2.972 1.00 86.69 90 GLU A CA 1
ATOM 649 C C . GLU A 1 90 ? 9.880 7.662 -3.791 1.00 86.69 90 GLU A C 1
ATOM 651 O O . GLU A 1 90 ? 10.640 7.576 -4.749 1.00 86.69 90 GLU A O 1
ATOM 656 N N . GLN A 1 91 ? 9.040 6.669 -3.480 1.00 89.38 91 GLN A N 1
ATOM 657 C CA . GLN A 1 91 ? 8.946 5.427 -4.252 1.00 89.38 91 GLN A CA 1
ATOM 658 C C . GLN A 1 91 ? 8.481 5.673 -5.690 1.00 89.38 91 GLN A C 1
ATOM 660 O O . GLN A 1 91 ? 8.981 5.041 -6.614 1.00 89.38 91 GLN A O 1
ATOM 665 N N . ALA A 1 92 ? 7.528 6.580 -5.906 1.00 89.19 92 ALA A N 1
ATOM 666 C CA . ALA A 1 92 ? 7.073 6.904 -7.253 1.00 89.19 92 ALA A CA 1
ATOM 667 C C . ALA A 1 92 ? 8.182 7.574 -8.080 1.00 89.19 92 ALA A C 1
ATOM 669 O O . ALA A 1 92 ? 8.352 7.229 -9.248 1.00 89.19 92 ALA A O 1
ATOM 670 N N . GLU A 1 93 ? 8.954 8.481 -7.478 1.00 89.44 93 GLU A N 1
ATOM 671 C CA . GLU A 1 93 ? 10.116 9.107 -8.120 1.00 89.44 93 GLU A CA 1
ATOM 672 C C . GLU A 1 93 ? 11.170 8.053 -8.491 1.00 89.44 93 GLU A C 1
ATOM 674 O O . GLU A 1 93 ? 11.543 7.956 -9.661 1.00 89.44 93 GLU A O 1
ATOM 679 N N . SER A 1 94 ? 11.546 7.171 -7.555 1.00 87.50 94 SER A N 1
ATOM 680 C CA . SER A 1 94 ? 12.498 6.080 -7.822 1.00 87.50 94 SER A CA 1
ATOM 681 C C . SER A 1 94 ? 12.014 5.103 -8.901 1.00 87.50 94 SER A C 1
ATOM 683 O O . SER A 1 94 ? 12.811 4.650 -9.724 1.00 87.50 94 SER A O 1
ATOM 685 N N . ALA A 1 95 ? 10.716 4.785 -8.938 1.00 89.62 95 ALA A N 1
ATOM 686 C CA . ALA A 1 95 ? 10.148 3.925 -9.975 1.00 89.62 95 ALA A CA 1
ATOM 687 C C . ALA A 1 95 ? 10.243 4.585 -11.362 1.00 89.62 95 ALA A C 1
ATOM 689 O O . ALA A 1 95 ? 10.595 3.923 -12.335 1.00 89.62 95 ALA A O 1
ATOM 690 N N . VAL A 1 96 ? 9.978 5.894 -11.461 1.00 91.06 96 VAL A N 1
ATOM 691 C CA . VAL A 1 96 ? 10.099 6.647 -12.722 1.00 91.06 96 VAL A CA 1
ATOM 692 C C . VAL A 1 96 ? 11.554 6.751 -13.175 1.00 91.06 96 VAL A C 1
ATOM 694 O O . VAL A 1 96 ? 11.837 6.571 -14.359 1.00 91.06 96 VAL A O 1
ATOM 697 N N . ASP A 1 97 ? 12.490 6.995 -12.262 1.00 89.56 97 ASP A N 1
ATOM 698 C CA . ASP A 1 97 ? 13.913 7.021 -12.605 1.00 89.56 97 ASP A CA 1
ATOM 699 C C . ASP A 1 97 ? 14.399 5.652 -13.104 1.00 89.56 97 ASP A C 1
ATOM 701 O O . ASP A 1 97 ? 15.102 5.575 -14.120 1.00 89.56 97 ASP A O 1
ATOM 705 N N . SER A 1 98 ? 13.919 4.570 -12.484 1.00 87.56 98 SER A N 1
ATOM 706 C CA . SER A 1 98 ? 14.174 3.192 -12.923 1.00 87.56 98 SER A CA 1
ATOM 707 C C . SER A 1 98 ? 13.588 2.919 -14.314 1.00 87.56 98 SER A C 1
ATOM 709 O O . SER A 1 98 ? 14.294 2.409 -15.185 1.00 87.56 98 SER A O 1
ATOM 711 N N . MET A 1 99 ? 12.350 3.358 -14.587 1.00 88.81 99 MET A N 1
ATOM 712 C CA . MET A 1 99 ? 11.735 3.283 -15.925 1.00 88.81 99 MET A CA 1
ATOM 713 C C . MET A 1 99 ? 12.551 4.021 -16.997 1.00 88.81 99 MET A C 1
ATOM 715 O O . MET A 1 99 ? 12.601 3.593 -18.150 1.00 88.81 99 MET A O 1
ATOM 719 N N . LEU A 1 100 ? 13.178 5.146 -16.640 1.00 89.06 100 LEU A N 1
ATOM 720 C CA . LEU A 1 100 ? 13.975 5.974 -17.551 1.00 89.06 100 LEU A CA 1
ATOM 721 C C . LEU A 1 100 ? 15.446 5.535 -17.645 1.00 89.06 100 LEU A C 1
ATOM 723 O O . LEU A 1 100 ? 16.227 6.169 -18.360 1.00 89.06 100 LEU A O 1
ATOM 727 N N . GLY A 1 101 ? 15.846 4.480 -16.927 1.00 84.25 101 GLY A N 1
ATOM 728 C CA . GLY A 1 101 ? 17.234 4.014 -16.862 1.00 84.25 101 GLY A CA 1
ATOM 729 C C . GLY A 1 101 ? 18.185 5.000 -16.174 1.00 84.25 101 GLY A C 1
ATOM 730 O O . GLY A 1 101 ? 19.406 4.906 -16.339 1.00 84.25 101 GLY A O 1
ATOM 731 N N . ARG A 1 102 ? 17.645 5.959 -15.415 1.00 76.62 102 ARG A N 1
ATOM 732 C CA . ARG A 1 102 ? 18.396 6.938 -14.626 1.00 76.62 102 ARG A CA 1
ATOM 733 C C . ARG A 1 102 ? 18.749 6.297 -13.289 1.00 76.62 102 ARG A C 1
ATOM 735 O O . ARG A 1 102 ? 18.032 6.423 -12.309 1.00 76.62 102 ARG A O 1
ATOM 742 N N . ARG A 1 103 ? 19.841 5.528 -13.282 1.00 59.25 103 ARG A N 1
ATOM 743 C CA . ARG A 1 103 ? 20.301 4.805 -12.090 1.00 59.25 103 ARG A CA 1
ATOM 744 C C . ARG A 1 103 ? 20.925 5.758 -11.078 1.00 59.25 103 ARG A C 1
ATOM 746 O O . ARG A 1 103 ? 22.144 5.926 -11.069 1.00 59.25 103 ARG A O 1
ATOM 753 N N . ASP A 1 104 ? 20.121 6.287 -10.173 1.00 54.22 104 ASP A N 1
ATOM 754 C CA . ASP A 1 104 ? 20.655 6.774 -8.911 1.00 54.22 104 ASP A CA 1
ATOM 755 C C . ASP A 1 104 ? 20.761 5.569 -7.974 1.00 54.22 104 ASP A C 1
ATOM 757 O O . ASP A 1 104 ? 19.773 4.970 -7.571 1.00 54.22 104 ASP A O 1
ATOM 761 N N . SER A 1 105 ? 21.993 5.150 -7.674 1.00 44.03 105 SER A N 1
ATOM 762 C CA . SER A 1 105 ? 22.331 3.944 -6.893 1.00 44.03 105 SER A CA 1
ATOM 763 C C . SER A 1 105 ? 21.943 4.024 -5.407 1.00 44.03 105 SER A C 1
ATOM 765 O O . SER A 1 105 ? 22.576 3.402 -4.553 1.00 44.03 105 SER A O 1
ATOM 767 N N . GLY A 1 106 ? 20.937 4.821 -5.067 1.00 46.69 106 GLY A N 1
ATOM 768 C CA . GLY A 1 106 ? 20.340 4.837 -3.751 1.00 46.69 106 GLY A CA 1
ATOM 769 C C . GLY A 1 106 ? 19.220 3.819 -3.728 1.00 46.69 106 GLY A C 1
ATOM 770 O O . GLY A 1 106 ? 18.089 4.172 -4.028 1.00 46.69 106 GLY A O 1
ATOM 771 N N . ALA A 1 107 ? 19.52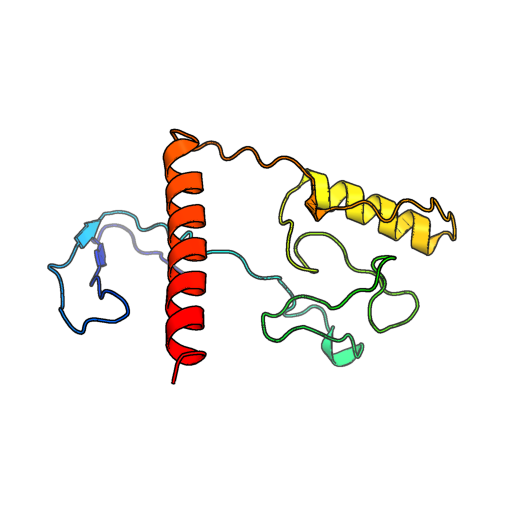0 2.588 -3.313 1.00 47.91 107 ALA A N 1
ATOM 772 C CA . ALA A 1 107 ? 18.533 1.768 -2.624 1.00 47.91 107 ALA A CA 1
ATOM 773 C C . ALA A 1 107 ? 18.059 2.593 -1.417 1.00 47.91 107 ALA A C 1
ATOM 775 O O . ALA A 1 107 ? 18.661 2.557 -0.338 1.00 47.91 107 ALA A O 1
ATOM 776 N N . SER A 1 108 ? 17.078 3.468 -1.635 1.00 48.78 108 SER A N 1
ATOM 777 C CA . SER A 1 108 ? 16.540 4.334 -0.608 1.00 48.78 108 SER A CA 1
ATOM 778 C C . SER A 1 108 ? 15.940 3.393 0.411 1.00 48.78 108 SER A C 1
ATOM 780 O O . SER A 1 108 ? 15.048 2.587 0.151 1.00 48.78 108 SER A O 1
ATOM 782 N N . SER A 1 109 ? 16.535 3.405 1.596 1.00 55.09 109 SER A N 1
ATOM 783 C CA . SER A 1 109 ? 16.039 2.648 2.722 1.00 55.09 109 SER A CA 1
ATOM 784 C C . SER A 1 109 ? 14.692 3.255 3.126 1.00 55.09 109 SER A C 1
ATOM 786 O O . SER A 1 109 ? 14.606 3.996 4.109 1.00 55.09 109 SER A O 1
ATOM 788 N N . PHE A 1 110 ? 13.622 2.897 2.411 1.00 59.56 110 PHE A N 1
ATOM 789 C CA . PHE A 1 110 ? 12.250 3.302 2.711 1.00 59.56 110 PHE A CA 1
ATOM 790 C C . PHE A 1 110 ? 11.889 2.947 4.167 1.00 59.56 110 PHE A C 1
ATOM 792 O O . PHE A 1 110 ? 11.086 3.615 4.809 1.00 59.56 110 PHE A O 1
ATOM 799 N N . GLN A 1 111 ? 12.565 1.947 4.745 1.00 54.66 111 GLN A N 1
ATOM 800 C CA . GLN A 1 111 ? 12.469 1.549 6.151 1.00 54.66 111 GLN A CA 1
ATOM 801 C C . GLN A 1 111 ? 12.867 2.618 7.184 1.00 54.66 111 GLN A C 1
ATOM 803 O O . GLN A 1 111 ? 12.524 2.449 8.353 1.00 54.66 111 GLN A O 1
ATOM 808 N N . GLN A 1 112 ? 13.577 3.686 6.806 1.00 56.12 112 GLN A N 1
ATOM 809 C CA . GLN A 1 112 ? 14.144 4.661 7.753 1.00 56.12 112 GLN A CA 1
ATOM 810 C C . GLN A 1 112 ? 13.375 5.991 7.826 1.00 56.12 112 GLN A C 1
ATOM 812 O O . GLN A 1 112 ? 13.804 6.902 8.534 1.00 56.12 112 GLN A O 1
ATOM 817 N N . MET A 1 113 ? 12.220 6.113 7.159 1.00 63.41 113 MET A N 1
ATOM 818 C CA . MET A 1 113 ? 11.416 7.337 7.219 1.00 63.41 113 MET A CA 1
ATOM 819 C C . MET A 1 113 ? 10.831 7.539 8.635 1.00 63.41 113 MET A C 1
ATOM 821 O O . MET A 1 113 ? 10.119 6.659 9.134 1.00 63.41 113 MET A O 1
ATOM 825 N N . PRO A 1 114 ? 11.087 8.678 9.309 1.00 61.38 114 PRO A N 1
ATOM 826 C CA . PRO A 1 114 ? 10.533 8.941 10.630 1.00 61.38 114 PRO A CA 1
ATOM 827 C C . PRO A 1 114 ? 9.007 9.065 10.558 1.00 61.38 114 PRO A C 1
ATOM 829 O O . PRO A 1 114 ? 8.462 9.878 9.812 1.00 61.38 114 PRO A O 1
ATOM 832 N N . VAL A 1 115 ? 8.305 8.264 11.362 1.00 62.66 115 VAL A N 1
ATOM 833 C CA . VAL A 1 115 ? 6.838 8.263 11.419 1.00 62.66 115 VAL A CA 1
ATOM 834 C C . VAL A 1 115 ? 6.372 9.124 12.584 1.00 62.66 115 VAL A C 1
ATOM 836 O O . VAL A 1 115 ? 6.598 8.783 13.745 1.00 62.66 115 VAL A O 1
ATOM 839 N N . ALA A 1 116 ? 5.683 10.223 12.287 1.00 64.12 116 ALA A N 1
ATOM 840 C CA . ALA A 1 116 ? 4.962 10.986 13.296 1.00 64.12 116 ALA A CA 1
ATOM 841 C C . ALA A 1 116 ? 3.537 10.430 13.431 1.00 64.12 116 ALA A C 1
ATOM 843 O O . ALA A 1 116 ? 2.711 10.588 12.533 1.00 64.12 116 ALA A O 1
ATOM 844 N N . ALA A 1 117 ? 3.243 9.770 14.552 1.00 58.72 117 ALA A N 1
ATOM 845 C CA . ALA A 1 117 ? 1.870 9.463 14.940 1.00 58.72 117 ALA A CA 1
ATOM 846 C C . ALA A 1 117 ? 1.307 10.663 15.715 1.00 58.72 117 ALA A C 1
ATOM 848 O O . ALA A 1 117 ? 1.944 11.159 16.642 1.00 58.72 117 ALA A O 1
ATOM 849 N N . ALA A 1 118 ? 0.138 11.163 15.312 1.00 52.56 118 ALA A N 1
ATOM 850 C CA . ALA A 1 118 ? -0.471 12.357 15.903 1.00 52.56 118 ALA A CA 1
ATOM 851 C C . ALA A 1 118 ? -1.175 12.091 17.253 1.00 52.56 118 ALA A C 1
ATOM 853 O O . ALA A 1 118 ? -1.862 12.974 17.766 1.00 52.56 118 ALA A O 1
ATOM 854 N N . ASP A 1 119 ? -1.049 10.888 17.823 1.00 44.00 119 ASP A N 1
ATOM 855 C CA . ASP A 1 119 ? -1.727 10.495 19.053 1.00 44.00 119 ASP A CA 1
ATOM 856 C C . ASP A 1 119 ? -0.853 10.634 20.313 1.00 44.00 119 ASP A C 1
ATOM 858 O O . ASP A 1 119 ? 0.376 10.659 20.305 1.00 44.00 119 ASP A O 1
ATOM 862 N N . CYS A 1 120 ? -1.546 10.828 21.431 1.00 37.91 120 CYS A N 1
ATOM 863 C CA . CYS A 1 120 ? -1.007 11.269 22.708 1.00 37.91 120 CYS A CA 1
ATOM 864 C C . CYS A 1 120 ? 0.077 10.316 23.271 1.00 37.91 120 CYS A C 1
ATOM 866 O O . CYS A 1 120 ? -0.194 9.163 23.593 1.00 37.91 120 CYS A O 1
ATOM 868 N N . SER A 1 121 ? 1.282 10.863 23.473 1.00 40.22 121 SER A N 1
ATOM 869 C CA . SER A 1 121 ? 2.492 10.286 24.089 1.00 40.22 121 SER A CA 1
ATOM 870 C C . SER A 1 121 ? 3.181 9.108 23.357 1.00 40.22 121 SER A C 1
ATOM 872 O O . SER A 1 121 ? 2.705 7.969 23.397 1.00 40.22 121 SER A O 1
ATOM 874 N N . PRO A 1 122 ? 4.416 9.312 22.846 1.00 51.72 122 PRO A N 1
ATOM 875 C CA . PRO A 1 122 ? 5.271 8.258 22.277 1.00 51.72 122 PRO A CA 1
ATOM 876 C C . PRO A 1 122 ? 5.511 7.041 23.196 1.00 51.72 122 PRO A C 1
ATOM 878 O O . PRO A 1 122 ? 5.871 5.955 22.733 1.00 51.72 122 PRO A O 1
ATOM 881 N N . ALA A 1 123 ? 5.307 7.191 24.510 1.00 46.97 123 ALA A N 1
ATOM 882 C CA . ALA A 1 123 ? 5.566 6.152 25.506 1.00 46.97 123 ALA A CA 1
ATOM 883 C C . ALA A 1 123 ? 4.631 4.928 25.385 1.00 46.97 123 ALA A C 1
ATOM 885 O O . ALA A 1 123 ? 5.021 3.801 25.719 1.00 46.97 123 ALA A O 1
ATOM 886 N N . ALA A 1 124 ? 3.400 5.108 24.897 1.00 43.44 124 ALA A N 1
ATOM 887 C CA . ALA A 1 124 ? 2.422 4.022 24.812 1.00 43.44 124 ALA A CA 1
ATOM 888 C C . ALA A 1 124 ? 2.726 3.039 23.663 1.00 43.44 124 ALA A C 1
ATOM 890 O O . ALA A 1 124 ? 2.615 1.820 23.839 1.00 43.44 124 ALA A O 1
ATOM 891 N N . LEU A 1 125 ? 3.178 3.550 22.513 1.00 47.38 125 LEU A N 1
ATOM 892 C CA . LEU A 1 125 ? 3.509 2.744 21.333 1.00 47.38 125 LEU A CA 1
ATOM 893 C C . LEU A 1 125 ? 4.830 1.979 21.510 1.00 47.38 125 LEU A C 1
ATOM 895 O O . LEU A 1 125 ? 4.871 0.765 21.288 1.00 47.38 125 LEU A O 1
ATOM 899 N N . LEU A 1 126 ? 5.877 2.646 22.016 1.00 54.78 126 LEU A N 1
ATOM 900 C CA . LEU A 1 126 ? 7.181 2.021 22.281 1.00 54.78 126 LEU A CA 1
ATOM 901 C C . LEU A 1 126 ? 7.084 0.910 23.330 1.00 54.78 126 LEU A C 1
ATOM 903 O O . LEU A 1 126 ? 7.640 -0.175 23.149 1.00 54.78 126 LEU A O 1
ATOM 907 N N . SER A 1 127 ? 6.321 1.132 24.403 1.00 49.19 127 SER A N 1
ATOM 908 C CA . SER A 1 127 ? 6.186 0.133 25.463 1.00 49.19 127 SER A CA 1
ATOM 909 C C . SER A 1 127 ? 5.426 -1.116 25.001 1.00 49.19 127 SER A C 1
ATOM 911 O O . SER A 1 127 ? 5.756 -2.224 25.422 1.00 49.19 127 SER A O 1
ATOM 913 N N . ASN A 1 128 ? 4.453 -0.989 24.094 1.00 51.81 128 ASN A N 1
ATOM 914 C CA . ASN A 1 128 ? 3.739 -2.141 23.539 1.00 51.81 128 ASN A CA 1
ATOM 915 C C . ASN A 1 128 ? 4.568 -2.923 22.514 1.00 51.81 128 ASN A C 1
ATOM 917 O O . ASN A 1 128 ? 4.592 -4.153 22.592 1.00 51.81 128 ASN A O 1
ATOM 921 N N . ALA A 1 129 ? 5.283 -2.245 21.612 1.00 54.81 129 ALA A N 1
ATOM 922 C CA . ALA A 1 129 ? 6.183 -2.893 20.657 1.00 54.81 129 ALA A CA 1
ATOM 923 C C . ALA A 1 129 ? 7.329 -3.634 21.372 1.00 54.81 129 ALA A C 1
ATOM 925 O O . ALA A 1 129 ? 7.547 -4.822 21.119 1.00 54.81 129 ALA A O 1
ATOM 926 N N . ALA A 1 130 ? 7.970 -2.989 22.354 1.00 53.00 130 ALA A N 1
ATOM 927 C CA . ALA A 1 130 ? 9.020 -3.597 23.172 1.00 53.00 130 ALA A CA 1
ATOM 928 C C . ALA A 1 130 ? 8.507 -4.803 23.980 1.00 53.00 130 ALA A C 1
ATOM 930 O O . ALA A 1 130 ? 9.144 -5.858 24.006 1.00 53.00 130 ALA A O 1
ATOM 931 N N . ARG A 1 131 ? 7.309 -4.709 24.582 1.00 49.88 131 ARG A N 1
ATOM 932 C CA . ARG A 1 131 ? 6.678 -5.841 25.291 1.00 49.88 131 ARG A CA 1
ATOM 933 C C . ARG A 1 131 ? 6.366 -7.017 24.363 1.00 49.88 131 ARG A C 1
ATOM 935 O O . ARG A 1 131 ? 6.455 -8.166 24.797 1.00 49.88 131 ARG A O 1
ATOM 942 N N . ARG A 1 132 ? 5.988 -6.759 23.107 1.00 47.09 132 ARG A N 1
ATOM 943 C CA . ARG A 1 132 ? 5.687 -7.804 22.115 1.00 47.09 132 ARG A CA 1
ATOM 944 C C . ARG A 1 132 ? 6.963 -8.502 21.642 1.00 47.09 132 ARG A C 1
ATOM 946 O O . ARG A 1 132 ? 6.997 -9.729 21.644 1.00 47.09 132 ARG A O 1
ATOM 953 N N . ALA A 1 133 ? 8.019 -7.738 21.355 1.00 52.66 133 ALA A N 1
ATOM 954 C CA . ALA A 1 133 ? 9.338 -8.270 21.016 1.00 52.66 133 ALA A CA 1
ATOM 955 C C . ALA A 1 133 ? 9.920 -9.125 22.158 1.00 52.66 133 ALA A C 1
ATOM 957 O O . ALA A 1 133 ? 10.356 -10.251 21.927 1.00 52.66 133 ALA A O 1
ATOM 958 N N . HIS A 1 134 ? 9.819 -8.656 23.408 1.00 46.59 134 HIS A N 1
ATOM 959 C CA . HIS A 1 134 ? 10.279 -9.412 24.576 1.00 46.59 134 HIS A CA 1
ATOM 960 C C . HIS A 1 134 ? 9.482 -10.711 24.797 1.00 46.59 134 HIS A C 1
ATOM 962 O O . HIS A 1 134 ? 10.070 -11.738 25.130 1.00 46.59 134 HIS A O 1
ATOM 968 N N . ARG A 1 135 ? 8.151 -10.710 24.600 1.00 41.31 135 ARG A N 1
ATOM 969 C CA . ARG A 1 135 ? 7.334 -11.939 24.709 1.00 41.31 135 ARG A CA 1
ATOM 970 C C . ARG A 1 135 ? 7.666 -12.958 23.626 1.00 41.31 135 ARG A C 1
ATOM 972 O O . ARG A 1 135 ? 7.720 -14.147 23.918 1.00 41.31 135 ARG A O 1
ATOM 979 N N . LEU A 1 136 ? 7.880 -12.520 22.389 1.00 46.50 136 LEU A N 1
ATOM 980 C CA . LEU A 1 136 ? 8.250 -13.424 21.298 1.00 46.50 136 LEU A CA 1
ATOM 981 C C . LEU A 1 136 ? 9.635 -14.037 21.554 1.00 46.50 136 LEU A C 1
ATOM 983 O O . LEU A 1 136 ? 9.777 -15.258 21.497 1.00 46.50 136 LEU A O 1
ATOM 987 N N . ALA A 1 137 ? 10.603 -13.223 21.987 1.00 48.16 137 ALA A N 1
ATOM 988 C CA . ALA A 1 137 ? 11.939 -13.685 22.359 1.00 48.16 137 ALA A CA 1
ATOM 989 C C . ALA A 1 137 ? 11.930 -14.662 23.553 1.00 48.16 137 ALA A C 1
ATOM 991 O O . ALA A 1 137 ? 12.647 -15.665 23.541 1.00 48.16 137 ALA A O 1
ATOM 992 N N . SER A 1 138 ? 11.100 -14.425 24.576 1.00 46.69 138 SER A N 1
ATOM 993 C CA . SER A 1 138 ? 11.008 -15.317 25.743 1.00 46.69 138 SER A CA 1
ATOM 994 C C . SER A 1 138 ? 10.273 -16.629 25.447 1.00 46.69 138 SER A C 1
ATOM 996 O O . SER A 1 138 ? 10.603 -17.665 26.028 1.00 46.69 138 SER A O 1
ATOM 998 N N . THR A 1 139 ? 9.320 -16.619 24.513 1.00 49.41 139 THR A N 1
ATOM 999 C CA . THR A 1 139 ? 8.593 -17.825 24.083 1.00 49.41 139 THR A CA 1
ATOM 1000 C C . THR A 1 139 ? 9.465 -18.711 23.187 1.00 49.41 139 THR A C 1
ATOM 1002 O O . THR A 1 139 ? 9.425 -19.935 23.301 1.00 49.41 139 THR A O 1
ATOM 1005 N N . GLN A 1 140 ? 10.316 -18.108 22.350 1.00 46.28 140 GLN A N 1
ATOM 1006 C CA . GLN A 1 140 ? 11.244 -18.826 21.472 1.00 46.28 140 GLN A CA 1
ATOM 1007 C C . GLN A 1 140 ? 12.405 -19.469 22.254 1.00 46.28 140 GLN A C 1
ATOM 1009 O O . GLN A 1 140 ? 12.768 -20.610 21.976 1.00 46.28 140 GLN A O 1
ATOM 1014 N N . ARG A 1 141 ? 12.903 -18.817 23.318 1.00 41.97 141 ARG A N 1
ATOM 1015 C CA . ARG A 1 141 ? 13.901 -19.409 24.236 1.00 41.97 141 ARG A CA 1
ATOM 1016 C C . ARG A 1 141 ? 13.385 -20.620 25.016 1.00 41.97 141 ARG A C 1
ATOM 1018 O O . ARG A 1 141 ? 14.164 -21.517 25.304 1.00 41.97 141 ARG A O 1
ATOM 1025 N N . ARG A 1 142 ? 12.085 -20.687 25.332 1.00 41.78 142 ARG A N 1
ATOM 1026 C CA . ARG A 1 142 ? 11.491 -21.860 26.004 1.00 41.78 142 ARG A CA 1
ATOM 1027 C C . ARG A 1 142 ? 11.306 -23.068 25.084 1.00 41.78 142 ARG A C 1
ATOM 1029 O O . ARG A 1 142 ? 11.260 -24.181 25.585 1.00 41.78 142 ARG A O 1
ATOM 1036 N N . ARG A 1 143 ? 11.209 -22.867 23.766 1.00 37.97 143 ARG A N 1
ATOM 1037 C CA . ARG A 1 143 ? 11.105 -23.965 22.787 1.00 37.97 143 ARG A CA 1
ATOM 1038 C C . ARG A 1 143 ? 12.455 -24.540 22.360 1.00 37.97 143 ARG A C 1
ATOM 1040 O O . ARG A 1 143 ? 12.488 -25.670 21.909 1.00 37.97 143 ARG A O 1
ATOM 1047 N N . LEU A 1 144 ? 13.537 -23.777 22.506 1.00 45.47 144 LEU A N 1
ATOM 1048 C CA . LEU A 1 144 ? 14.906 -24.210 22.192 1.00 45.47 144 LEU A CA 1
ATOM 1049 C C . LEU A 1 144 ? 15.639 -24.835 23.395 1.00 45.47 144 LEU A C 1
ATOM 1051 O O . LEU A 1 144 ? 16.779 -25.259 23.258 1.00 45.47 144 LEU A O 1
ATOM 1055 N N . ALA A 1 145 ? 15.001 -24.864 24.569 1.00 45.09 145 ALA A N 1
ATOM 1056 C CA . ALA A 1 145 ? 15.534 -25.444 25.804 1.00 45.09 145 ALA A CA 1
ATOM 1057 C C . ALA A 1 145 ? 14.870 -26.787 26.177 1.00 45.09 145 ALA A C 1
ATOM 1059 O O . ALA A 1 145 ? 14.970 -27.209 27.328 1.00 45.09 145 ALA A O 1
ATOM 1060 N N . CYS A 1 146 ? 14.168 -27.418 25.230 1.00 37.28 146 CYS A N 1
ATOM 1061 C CA . CYS A 1 146 ? 13.565 -28.740 25.368 1.00 37.28 146 CYS A CA 1
ATOM 1062 C C . CYS A 1 146 ? 14.144 -29.685 24.317 1.00 37.28 146 CYS A C 1
ATOM 1064 O O . CYS A 1 146 ? 14.401 -29.195 23.193 1.00 37.28 146 CYS A O 1
#

Radius of gyration: 21.27 Å; chains: 1; bounding box: 54×41×46 Å

Sequence (146 aa):
KRAREAGRQLQLNVVKTGSNEAREPLIADLVLTATGRRAVTDGLGLSDLGIDMKPNGDVIVDEELMTSVDGVYAAGDLIGAPQLASTGIEQAESAVDSMLGRRDSGASSFQQMPVAAADCSPAALLSNAARRAHRLASTQRRRLAC

Secondary structure (DSSP, 8-state):
-----SS-PEEE--B-TT---BPPPEEES-----S------TTS-HHHHT--B-TTSPBP--TTSB-SSTT-B--GGGT-S---HHHHHHHHHHHHHHHTT--------GGG------SS-HHHHHHHHHHHHHHHHHHHHHHS--

Organism: NCBI:txid156174